Protein AF-A0A1C2AWU4-F1 (afdb_monomer_lite)

pLDDT: mean 92.75, std 7.16, range [51.66, 97.88]

Structure (mmCIF, N/CA/C/O backbone):
data_AF-A0A1C2AWU4-F1
#
_entry.id   AF-A0A1C2AWU4-F1
#
loop_
_atom_site.group_PDB
_atom_site.id
_atom_site.type_symbol
_atom_site.label_atom_id
_atom_site.label_alt_id
_atom_site.label_comp_id
_atom_site.label_asym_id
_atom_site.label_entity_id
_atom_site.label_seq_id
_atom_site.pdbx_PDB_ins_code
_atom_site.Cartn_x
_atom_site.Cartn_y
_atom_site.Cartn_z
_atom_site.occupancy
_atom_site.B_iso_or_equiv
_atom_site.auth_seq_id
_atom_site.auth_comp_id
_atom_site.auth_asym_id
_atom_site.auth_atom_id
_atom_site.pdbx_PDB_model_num
ATOM 1 N N . MET A 1 1 ? 20.005 11.637 -9.873 1.00 51.66 1 MET A N 1
ATOM 2 C CA . MET A 1 1 ? 19.551 10.257 -9.574 1.00 51.66 1 MET A CA 1
ATOM 3 C C . MET A 1 1 ? 18.906 9.674 -10.818 1.00 51.66 1 MET A C 1
ATOM 5 O O . MET A 1 1 ? 17.991 10.304 -11.342 1.00 51.66 1 MET A O 1
ATOM 9 N N . GLY A 1 2 ? 19.395 8.527 -11.301 1.00 73.88 2 GLY A N 1
ATOM 10 C CA . GLY A 1 2 ? 18.785 7.812 -12.430 1.00 73.88 2 GLY A CA 1
ATOM 11 C C . GLY A 1 2 ? 17.388 7.286 -12.083 1.00 73.88 2 GLY A C 1
ATOM 12 O O . GLY A 1 2 ? 17.037 7.195 -10.905 1.00 73.88 2 GLY A O 1
ATOM 13 N N . SER A 1 3 ? 16.585 6.953 -13.097 1.00 73.50 3 SER A N 1
ATOM 14 C CA . SER A 1 3 ? 15.232 6.387 -12.930 1.00 73.50 3 SER A CA 1
ATOM 15 C C . SER A 1 3 ? 15.231 5.141 -12.033 1.00 73.50 3 SER A C 1
ATOM 17 O O . SER A 1 3 ? 14.398 5.034 -11.137 1.00 73.50 3 SER A O 1
ATOM 19 N N . VAL A 1 4 ? 16.238 4.277 -12.189 1.00 77.69 4 VAL A N 1
ATOM 20 C CA . VAL A 1 4 ? 16.446 3.060 -11.386 1.00 77.69 4 VAL A CA 1
ATOM 21 C C . VAL A 1 4 ? 16.609 3.375 -9.894 1.00 77.69 4 VAL A C 1
ATOM 23 O O . VAL A 1 4 ? 15.953 2.774 -9.049 1.00 77.69 4 VAL A O 1
ATOM 26 N N . THR A 1 5 ? 17.420 4.379 -9.544 1.00 84.31 5 THR A N 1
ATOM 27 C CA . THR A 1 5 ? 17.647 4.762 -8.139 1.00 84.31 5 THR A CA 1
ATOM 28 C C . THR A 1 5 ? 16.379 5.309 -7.485 1.00 84.31 5 THR A C 1
ATOM 30 O O . THR A 1 5 ? 16.155 5.102 -6.294 1.00 84.31 5 THR A O 1
ATOM 33 N N . LYS A 1 6 ? 15.535 6.005 -8.258 1.00 85.38 6 LYS A N 1
ATOM 34 C CA . LYS A 1 6 ? 14.244 6.505 -7.772 1.00 85.38 6 LYS A CA 1
ATOM 35 C C . LYS A 1 6 ? 13.280 5.351 -7.507 1.00 85.38 6 LYS A C 1
ATOM 37 O O . LYS A 1 6 ? 12.720 5.302 -6.419 1.00 85.38 6 LYS A O 1
ATOM 42 N N . LYS A 1 7 ? 13.132 4.418 -8.457 1.00 87.50 7 LYS A N 1
ATOM 43 C CA . LYS A 1 7 ? 12.291 3.216 -8.313 1.00 87.50 7 LYS A CA 1
ATOM 44 C C . LYS A 1 7 ? 12.661 2.431 -7.053 1.00 87.50 7 LYS A C 1
ATOM 46 O O . LYS A 1 7 ? 11.800 2.178 -6.216 1.00 87.50 7 LYS A O 1
ATOM 51 N N . TRP A 1 8 ? 13.955 2.166 -6.867 1.00 91.56 8 TRP A N 1
ATOM 52 C CA . TRP A 1 8 ? 14.470 1.478 -5.684 1.00 91.56 8 TRP A CA 1
ATOM 53 C C . TRP A 1 8 ? 14.144 2.218 -4.378 1.00 91.56 8 TRP A C 1
ATOM 55 O O . TRP A 1 8 ? 13.689 1.609 -3.410 1.00 91.56 8 TRP A O 1
ATOM 65 N N . LEU A 1 9 ? 14.315 3.545 -4.347 1.00 92.81 9 LEU A N 1
ATOM 66 C CA . LEU A 1 9 ? 13.972 4.351 -3.173 1.00 92.81 9 LEU A CA 1
ATOM 67 C C . LEU A 1 9 ? 12.467 4.295 -2.867 1.0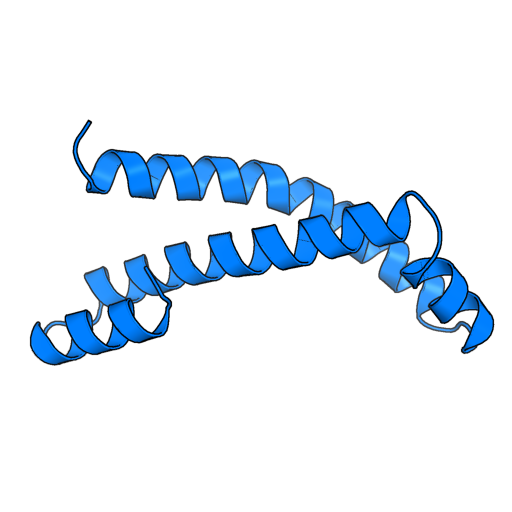0 92.81 9 LEU A C 1
ATOM 69 O O . LEU A 1 9 ? 12.093 4.087 -1.714 1.00 92.81 9 LEU A O 1
ATOM 73 N N . PHE A 1 10 ? 11.606 4.435 -3.881 1.00 92.31 10 PHE A N 1
ATOM 74 C CA . PHE A 1 10 ? 10.153 4.336 -3.715 1.00 92.31 10 PHE A CA 1
ATOM 75 C C . PHE A 1 10 ? 9.723 2.959 -3.208 1.00 92.31 10 PHE A C 1
ATOM 77 O O . PHE A 1 10 ? 8.861 2.883 -2.332 1.00 92.31 10 PHE A O 1
ATOM 84 N N . LEU A 1 11 ? 10.351 1.882 -3.686 1.00 93.44 11 LEU A N 1
ATOM 85 C CA . LEU A 1 11 ? 10.105 0.528 -3.195 1.00 93.44 11 LEU A CA 1
ATOM 86 C C . LEU A 1 11 ? 10.428 0.415 -1.697 1.00 93.44 11 LEU A C 1
ATOM 88 O O . LEU A 1 11 ? 9.610 -0.062 -0.912 1.00 93.44 11 LEU A O 1
ATOM 92 N N . LYS A 1 12 ? 11.594 0.914 -1.268 1.00 94.38 12 LYS A N 1
ATOM 93 C CA . LYS A 1 12 ? 11.990 0.873 0.149 1.00 94.38 12 LYS A CA 1
ATOM 94 C C . LYS A 1 12 ? 11.068 1.711 1.027 1.00 94.38 12 LYS A C 1
ATOM 96 O O . LYS A 1 12 ? 10.582 1.205 2.036 1.00 94.38 12 LYS A O 1
ATOM 101 N N . VAL A 1 13 ? 10.778 2.948 0.631 1.00 94.25 13 VAL A N 1
ATOM 102 C CA . VAL A 1 13 ? 9.903 3.846 1.399 1.00 94.25 13 VAL A CA 1
ATOM 103 C C . VAL A 1 13 ? 8.482 3.290 1.501 1.00 94.25 13 VAL A C 1
ATOM 105 O O . VAL A 1 13 ? 7.927 3.244 2.598 1.00 94.25 13 VAL A O 1
ATOM 108 N 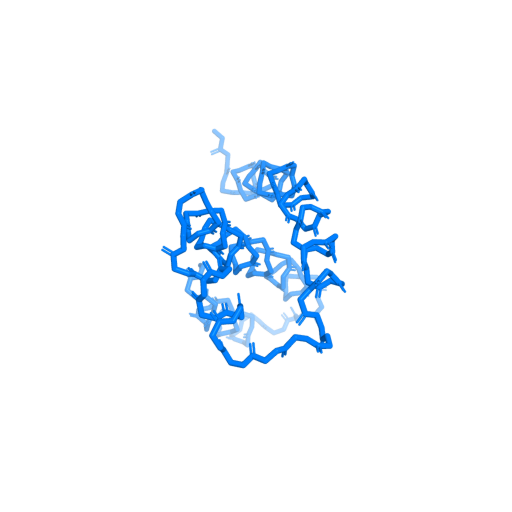N . SER A 1 14 ? 7.906 2.816 0.391 1.00 93.19 14 SER A N 1
ATOM 109 C CA . SER A 1 14 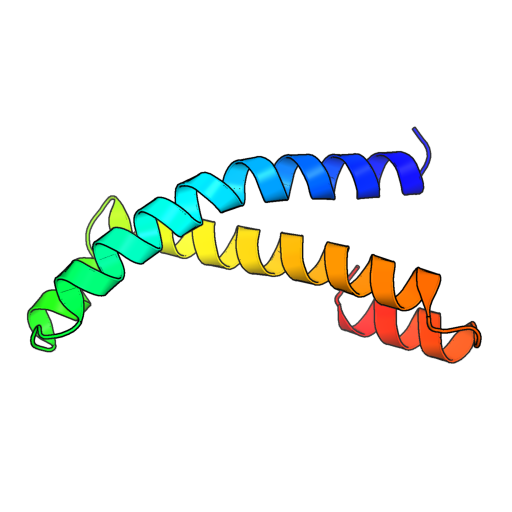? 6.565 2.218 0.401 1.00 93.19 14 SER A CA 1
ATOM 110 C C . SER A 1 14 ? 6.512 0.959 1.267 1.00 93.19 14 SER A C 1
ATOM 112 O O . SER A 1 14 ? 5.585 0.829 2.060 1.00 93.19 14 SER A O 1
ATOM 114 N N . SER A 1 15 ? 7.536 0.097 1.219 1.00 94.06 15 SER A N 1
ATOM 115 C CA . SER A 1 15 ? 7.626 -1.084 2.092 1.00 94.06 15 SER A CA 1
ATOM 116 C C . SER A 1 15 ? 7.682 -0.721 3.581 1.00 94.06 15 SER A C 1
ATOM 118 O O . SER A 1 15 ? 6.956 -1.302 4.386 1.00 94.06 15 SER A O 1
ATOM 120 N N . ALA A 1 16 ? 8.479 0.286 3.953 1.00 96.50 16 ALA A N 1
ATOM 121 C CA . ALA A 1 16 ? 8.648 0.709 5.342 1.00 96.50 16 ALA A CA 1
ATOM 122 C C . ALA A 1 16 ? 7.356 1.284 5.946 1.00 96.50 16 ALA A C 1
ATOM 124 O O . ALA A 1 16 ? 7.101 1.097 7.132 1.00 96.50 16 ALA A O 1
ATOM 125 N N . ILE A 1 17 ? 6.532 1.951 5.130 1.00 95.81 17 ILE A N 1
ATOM 126 C CA . ILE A 1 17 ? 5.210 2.458 5.526 1.00 95.81 17 ILE A CA 1
ATOM 127 C C . ILE A 1 17 ? 4.166 1.333 5.530 1.00 95.81 17 ILE A C 1
ATOM 129 O O . ILE A 1 17 ? 3.300 1.292 6.403 1.00 95.81 17 ILE A O 1
ATOM 133 N N . LEU A 1 18 ? 4.246 0.400 4.580 1.00 96.69 18 LEU A N 1
ATOM 134 C CA . LEU A 1 18 ? 3.264 -0.669 4.430 1.00 96.69 18 LEU A CA 1
ATOM 135 C C . LEU A 1 18 ? 3.317 -1.683 5.579 1.00 96.69 18 LEU A C 1
ATOM 137 O O . LEU A 1 18 ? 2.266 -2.101 6.051 1.00 96.69 18 LEU A O 1
ATOM 141 N N . VAL A 1 19 ? 4.505 -2.046 6.073 1.00 97.06 19 VAL A N 1
ATOM 142 C CA . VAL A 1 19 ? 4.670 -3.022 7.170 1.00 97.06 19 VAL A CA 1
ATOM 143 C C . VAL A 1 19 ? 3.870 -2.664 8.439 1.00 97.06 19 VAL A C 1
ATOM 145 O O . VAL A 1 19 ? 3.090 -3.505 8.894 1.00 97.06 19 VAL A O 1
ATOM 148 N N . PRO A 1 20 ? 3.983 -1.455 9.029 1.00 97.50 20 PRO A N 1
ATOM 149 C CA . PRO A 1 20 ? 3.184 -1.098 10.201 1.00 97.50 20 PRO A CA 1
ATOM 150 C C . PRO A 1 20 ? 1.683 -1.020 9.889 1.00 97.50 20 PRO A C 1
ATOM 152 O O . PRO A 1 20 ? 0.873 -1.413 10.728 1.00 97.50 20 PRO A O 1
ATOM 155 N N . LEU A 1 21 ? 1.299 -0.580 8.684 1.00 97.88 21 LEU A N 1
ATOM 156 C CA . LEU A 1 21 ? -0.104 -0.570 8.254 1.00 97.88 21 LEU A CA 1
ATOM 157 C C . LEU A 1 2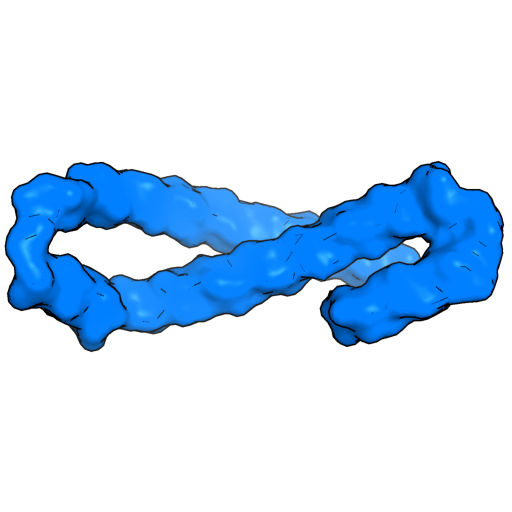1 ? -0.675 -1.989 8.126 1.00 97.88 21 LEU A C 1
ATOM 159 O O . LEU A 1 21 ? -1.804 -2.221 8.549 1.00 97.88 21 LEU A O 1
ATOM 163 N N . MET A 1 22 ? 0.105 -2.943 7.611 1.00 97.44 22 MET A N 1
ATOM 164 C CA . MET A 1 22 ? -0.266 -4.359 7.543 1.00 97.44 22 MET A CA 1
ATOM 165 C C . MET A 1 22 ? -0.464 -4.954 8.933 1.00 97.44 22 MET A C 1
ATOM 167 O O . MET A 1 22 ? -1.456 -5.641 9.161 1.00 97.44 22 MET A O 1
ATOM 171 N N . LEU A 1 23 ? 0.457 -4.686 9.864 1.00 97.75 23 LEU A N 1
ATOM 172 C CA . LEU A 1 23 ? 0.352 -5.191 11.232 1.00 97.75 23 LEU A CA 1
ATOM 173 C C . LEU A 1 23 ? -0.889 -4.628 11.933 1.00 97.75 23 LEU A C 1
ATOM 175 O O . LEU A 1 23 ? -1.662 -5.381 12.527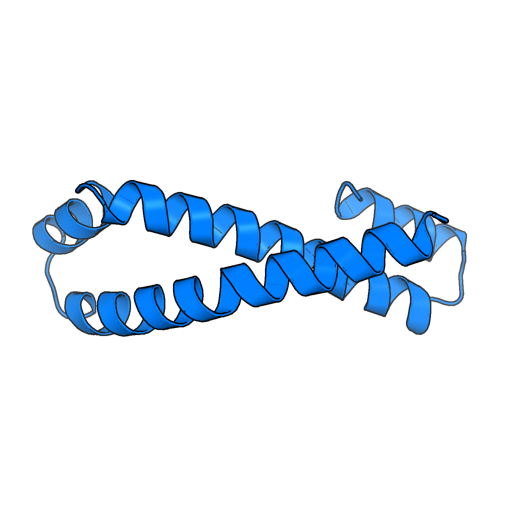 1.00 97.75 23 LEU A O 1
ATOM 179 N N . TRP A 1 24 ? -1.110 -3.316 11.813 1.00 97.69 24 TRP A N 1
ATOM 180 C CA . TRP A 1 24 ? -2.319 -2.667 12.309 1.00 97.69 24 TRP A CA 1
ATOM 181 C C . TRP A 1 24 ? -3.574 -3.296 11.693 1.00 97.69 24 TRP A C 1
ATOM 183 O O . TRP A 1 24 ? -4.483 -3.685 12.426 1.00 97.69 24 TRP A O 1
ATOM 193 N N . PHE A 1 25 ? -3.618 -3.460 10.369 1.00 97.00 25 PHE A N 1
ATOM 194 C CA . PHE A 1 25 ? -4.771 -4.033 9.681 1.00 97.00 25 PHE A CA 1
ATOM 195 C C . PHE A 1 25 ? -5.035 -5.480 10.111 1.00 97.00 25 PHE A C 1
ATOM 197 O O . PHE A 1 25 ? -6.179 -5.812 10.395 1.00 97.00 25 PHE A O 1
ATOM 204 N N . ALA A 1 26 ? -4.006 -6.321 10.243 1.00 97.19 26 ALA A N 1
ATOM 205 C CA . ALA A 1 26 ? -4.153 -7.721 10.645 1.00 97.19 26 ALA A CA 1
ATOM 206 C C . ALA A 1 26 ? -4.776 -7.875 12.044 1.00 97.19 26 ALA A C 1
ATOM 208 O O . ALA A 1 26 ? -5.702 -8.666 12.223 1.00 97.19 26 ALA A O 1
ATOM 209 N N . ILE A 1 27 ? -4.317 -7.085 13.022 1.00 96.69 27 ILE A N 1
ATOM 210 C CA . ILE A 1 27 ? -4.862 -7.099 14.391 1.00 96.69 27 ILE A CA 1
ATOM 211 C C . ILE A 1 27 ? -6.327 -6.640 14.394 1.00 96.69 27 ILE A C 1
ATOM 213 O O . ILE A 1 27 ? -7.184 -7.260 15.030 1.00 96.69 27 ILE A O 1
ATOM 217 N N . ASN A 1 28 ? -6.633 -5.563 13.667 1.00 95.50 28 ASN A N 1
ATOM 218 C CA . ASN A 1 28 ? -7.992 -5.032 13.606 1.00 95.50 28 ASN A CA 1
ATOM 219 C C . ASN A 1 28 ? -8.943 -5.964 12.849 1.00 95.50 28 ASN A C 1
ATOM 221 O O . ASN A 1 28 ? -10.071 -6.167 13.289 1.00 95.50 28 ASN A O 1
ATOM 225 N N . LEU A 1 29 ? -8.478 -6.578 11.760 1.00 95.06 29 LEU A N 1
ATOM 226 C CA . LEU A 1 29 ? -9.246 -7.545 10.986 1.00 95.06 29 LEU A CA 1
ATOM 227 C C . LEU A 1 29 ? -9.625 -8.757 11.845 1.00 95.06 29 LEU A C 1
ATOM 229 O O . LEU A 1 29 ? -10.787 -9.152 11.858 1.00 95.06 29 LEU A O 1
ATOM 233 N N . ALA A 1 30 ? -8.676 -9.297 12.617 1.00 96.19 30 ALA A N 1
ATOM 234 C CA . ALA A 1 30 ? -8.950 -10.382 13.559 1.00 96.19 30 ALA A CA 1
ATOM 235 C C . ALA A 1 30 ? -9.990 -9.985 14.624 1.00 96.19 30 ALA A C 1
ATOM 237 O O . ALA A 1 30 ? -10.805 -10.809 15.026 1.00 96.19 30 ALA A O 1
ATOM 238 N N . SER A 1 31 ? -10.002 -8.715 15.043 1.00 93.19 31 SER A N 1
ATOM 239 C CA . SER A 1 31 ? -10.929 -8.198 16.062 1.00 93.19 31 SER A CA 1
ATOM 240 C C . SER A 1 31 ? -12.374 -8.039 15.566 1.00 93.19 31 SER A C 1
ATOM 242 O O . SER A 1 31 ? -13.302 -8.038 16.378 1.00 93.19 31 SER A O 1
ATOM 244 N N . ILE A 1 32 ? -12.574 -7.889 14.251 1.00 95.25 32 ILE A N 1
ATOM 245 C CA . ILE A 1 32 ? -13.897 -7.692 13.630 1.00 95.25 32 ILE A CA 1
ATOM 246 C C . ILE A 1 32 ? -14.415 -8.922 12.875 1.00 95.25 32 ILE A C 1
ATOM 248 O O . ILE A 1 32 ? -15.533 -8.886 12.369 1.00 95.25 32 ILE A O 1
ATOM 252 N N . TYR A 1 33 ? -13.617 -9.991 12.782 1.00 93.94 33 TYR A N 1
ATOM 253 C CA . TYR A 1 33 ? -13.881 -11.151 11.923 1.00 93.94 33 TYR A CA 1
ATOM 254 C C . TYR A 1 33 ? -15.221 -11.845 12.209 1.00 93.94 33 TYR A C 1
ATOM 256 O O . TYR A 1 33 ? -15.902 -12.288 11.290 1.00 93.94 33 TYR A O 1
ATOM 264 N N . ASP A 1 34 ? -15.607 -11.923 13.481 1.00 95.44 34 ASP A N 1
ATOM 265 C CA . ASP A 1 34 ? -16.826 -12.575 13.968 1.00 95.44 34 ASP A CA 1
ATOM 266 C C . ASP A 1 34 ? -17.946 -11.575 14.313 1.00 95.44 34 ASP A C 1
ATOM 268 O O . ASP A 1 34 ? -18.942 -11.940 14.942 1.00 95.44 34 ASP A O 1
ATOM 272 N N . LYS A 1 35 ? -17.780 -10.295 13.960 1.00 96.50 35 LYS A N 1
ATOM 273 C CA . LYS A 1 35 ? -18.722 -9.232 14.318 1.00 96.50 35 LYS A CA 1
ATOM 274 C C . LYS A 1 35 ? -19.801 -9.047 13.249 1.00 96.50 35 LYS A C 1
ATOM 276 O O . LYS A 1 35 ? -19.643 -9.415 12.089 1.00 96.50 35 LYS A O 1
ATOM 281 N N . GLY A 1 36 ? -20.923 -8.459 13.654 1.00 97.62 36 GLY A N 1
ATOM 282 C CA . GLY A 1 36 ? -22.027 -8.120 12.763 1.00 97.62 36 GLY A CA 1
ATOM 283 C C . GLY A 1 36 ? -21.738 -6.894 11.893 1.00 97.62 36 GLY A C 1
ATOM 284 O O . GLY A 1 36 ? -20.778 -6.149 12.105 1.00 97.62 36 GLY A O 1
ATOM 285 N N . PHE A 1 37 ? -22.626 -6.666 10.922 1.00 96.56 37 PHE A N 1
ATOM 286 C CA . PHE A 1 37 ? -22.508 -5.594 9.928 1.00 96.56 37 PHE A CA 1
ATOM 287 C C . PHE A 1 37 ? -22.234 -4.218 10.548 1.00 96.56 37 PHE A C 1
ATOM 289 O O . PHE A 1 37 ? -21.297 -3.545 10.133 1.00 96.56 37 PHE A O 1
ATOM 296 N N . GLU A 1 38 ? -22.989 -3.828 11.578 1.00 97.31 38 GLU A N 1
ATOM 297 C CA . GLU A 1 38 ? -22.842 -2.519 12.230 1.00 97.31 38 GLU A CA 1
ATOM 298 C C . GLU A 1 38 ? -21.439 -2.303 12.815 1.00 97.31 38 GLU A C 1
ATOM 300 O O . GLU A 1 38 ? -20.868 -1.222 12.691 1.00 97.31 38 GLU A O 1
ATOM 305 N N . GLN A 1 39 ? -20.831 -3.335 13.410 1.00 96.50 39 GLN A N 1
ATOM 306 C CA . GLN A 1 39 ? -19.481 -3.212 13.964 1.00 96.50 39 GLN A CA 1
ATOM 307 C C . GLN A 1 39 ? -18.420 -3.117 12.863 1.00 96.50 39 GLN A C 1
ATOM 309 O O . GLN A 1 39 ? -17.470 -2.344 12.991 1.00 96.50 39 GLN A O 1
ATOM 314 N N . VAL A 1 40 ? -18.591 -3.860 11.766 1.00 96.81 40 VAL A N 1
ATOM 315 C CA . VAL A 1 40 ? -17.705 -3.760 10.597 1.00 96.81 40 VAL A CA 1
ATOM 316 C C . VAL A 1 40 ? -17.841 -2.384 9.942 1.00 96.81 40 VAL A C 1
ATOM 318 O O . VAL A 1 40 ? -16.836 -1.752 9.620 1.00 96.81 40 VAL A O 1
ATOM 321 N N . LEU A 1 41 ? -19.066 -1.871 9.804 1.00 97.00 41 LEU A N 1
ATOM 322 C CA . LEU A 1 41 ? -19.332 -0.540 9.265 1.00 97.00 41 LEU A CA 1
ATOM 323 C C . LEU A 1 41 ? -18.680 0.549 10.124 1.00 97.00 41 LEU A C 1
ATOM 325 O O . LEU A 1 41 ? -18.043 1.457 9.581 1.00 97.00 41 LEU A O 1
ATOM 329 N N . LEU A 1 42 ? -18.785 0.431 11.452 1.00 96.25 42 LEU A N 1
ATOM 330 C CA . LEU A 1 42 ? -18.102 1.311 12.398 1.00 96.25 42 LEU A CA 1
ATOM 331 C C . LEU A 1 42 ? -16.580 1.227 12.244 1.00 96.25 42 LEU A C 1
ATOM 333 O O . LEU A 1 42 ? -15.926 2.267 12.199 1.00 96.25 42 LEU A O 1
ATOM 337 N N . PHE A 1 43 ? -16.003 0.032 12.097 1.00 95.94 43 PHE A N 1
ATOM 338 C CA . PHE A 1 43 ? -14.570 -0.119 11.834 1.00 95.94 43 PHE A CA 1
ATOM 339 C C . PHE A 1 43 ? -14.147 0.582 10.539 1.00 95.94 43 PHE A C 1
ATOM 341 O O . PHE A 1 43 ? -13.180 1.333 10.550 1.00 95.94 43 PHE A O 1
ATOM 348 N N . VAL A 1 44 ? -14.865 0.391 9.432 1.00 95.44 44 VAL A N 1
ATOM 349 C CA . VAL A 1 44 ? -14.486 0.975 8.133 1.00 95.44 44 VAL A CA 1
ATOM 350 C C . VAL A 1 44 ? -14.705 2.495 8.095 1.00 95.44 44 VAL A C 1
ATOM 352 O O . VAL A 1 44 ? -13.959 3.207 7.422 1.00 95.44 44 VAL A O 1
ATOM 355 N N . SER A 1 45 ? -15.710 3.010 8.809 1.00 96.19 45 SER A N 1
ATOM 356 C CA . SER A 1 45 ? -16.141 4.414 8.700 1.00 96.19 45 SER A CA 1
ATOM 357 C C . SER A 1 45 ? -15.590 5.334 9.790 1.00 96.19 45 SER A C 1
ATOM 359 O O . SER A 1 45 ? -15.558 6.550 9.593 1.00 96.19 45 SER A O 1
ATOM 361 N N . SER A 1 46 ? -15.168 4.787 10.931 1.00 95.94 46 SER A N 1
ATOM 362 C CA . SER A 1 46 ? -14.674 5.578 12.063 1.00 95.94 46 SER A CA 1
ATOM 363 C C . SER A 1 46 ? -13.289 6.172 11.808 1.00 95.94 46 SER A C 1
ATOM 365 O O . SER A 1 46 ? -12.455 5.607 11.100 1.00 95.94 46 SER A O 1
ATOM 367 N N . GLN A 1 47 ? -13.016 7.319 12.429 1.00 93.56 47 GLN A N 1
ATOM 368 C CA . GLN A 1 47 ? -11.673 7.892 12.494 1.00 93.56 47 GLN A CA 1
ATOM 369 C C . GLN A 1 47 ? -10.954 7.316 13.729 1.00 93.56 47 GLN A C 1
ATOM 371 O O . GLN A 1 47 ? -11.559 7.300 14.801 1.00 93.56 47 GLN A O 1
ATOM 376 N N . PRO A 1 48 ? -9.694 6.844 13.632 1.00 95.00 48 PRO A N 1
ATOM 377 C CA . PRO A 1 48 ? -8.756 6.981 12.509 1.00 95.00 48 PRO A CA 1
ATOM 378 C C . PRO A 1 48 ? -8.789 5.845 11.473 1.00 95.00 48 PRO A C 1
ATOM 380 O O . PRO A 1 48 ? -8.049 5.902 10.491 1.00 95.00 48 PRO A O 1
ATOM 383 N N . SER A 1 49 ? -9.615 4.818 11.673 1.00 96.50 49 SER A N 1
ATOM 384 C CA . SER A 1 49 ? -9.588 3.588 10.874 1.00 96.50 49 SER A CA 1
ATOM 385 C C . SER A 1 49 ? -9.826 3.819 9.378 1.00 96.50 49 SER A C 1
ATOM 387 O O . SER A 1 49 ? -9.042 3.346 8.559 1.00 96.50 49 SER A O 1
ATOM 389 N N . LYS A 1 50 ? -10.818 4.636 9.004 1.00 96.19 50 LYS A N 1
ATOM 390 C CA . LYS A 1 50 ? -11.101 5.000 7.606 1.00 96.19 50 LYS A CA 1
ATOM 391 C C . LYS A 1 50 ? -9.870 5.558 6.892 1.00 96.19 50 LYS A C 1
ATOM 393 O O . LYS A 1 50 ? -9.586 5.202 5.746 1.00 96.19 50 LYS A O 1
ATOM 398 N N . PHE A 1 51 ? -9.137 6.440 7.569 1.00 97.38 51 PHE A N 1
ATOM 399 C CA . PHE A 1 51 ? -7.923 7.043 7.034 1.00 97.38 51 PHE A CA 1
ATOM 400 C C . PHE A 1 51 ? -6.799 6.012 6.895 1.00 97.38 51 PHE A C 1
ATOM 402 O O . PHE A 1 51 ? -6.210 5.899 5.823 1.00 97.38 51 PHE A O 1
ATOM 409 N N . LEU A 1 52 ? -6.540 5.224 7.943 1.00 97.50 52 LEU A N 1
ATOM 410 C CA . LEU A 1 52 ? -5.490 4.201 7.943 1.00 97.50 52 LEU A CA 1
ATOM 411 C C . LEU A 1 52 ? -5.750 3.096 6.915 1.00 97.50 52 LEU A C 1
ATOM 413 O O . LEU A 1 52 ? -4.824 2.691 6.218 1.00 97.50 52 LEU A O 1
ATOM 417 N N . LEU A 1 53 ? -7.001 2.657 6.765 1.00 97.06 53 LEU A N 1
ATOM 418 C CA . LEU A 1 53 ? -7.405 1.678 5.759 1.00 97.06 53 LEU A CA 1
ATOM 419 C C . LEU A 1 53 ? -7.217 2.226 4.339 1.00 97.06 53 LEU A C 1
ATOM 421 O O . LEU A 1 53 ? -6.674 1.536 3.480 1.00 97.06 53 LEU A O 1
ATOM 425 N N . SER A 1 54 ? -7.605 3.481 4.096 1.00 96.62 54 SER A N 1
ATOM 426 C CA . SER A 1 54 ? -7.386 4.132 2.797 1.00 96.62 54 SER A CA 1
ATOM 427 C C . SER A 1 54 ? -5.892 4.238 2.477 1.00 96.62 54 SER A C 1
ATOM 429 O O . SER A 1 54 ? -5.465 3.915 1.370 1.00 96.62 54 SER A O 1
ATOM 431 N N . LEU A 1 55 ? -5.085 4.640 3.463 1.00 97.12 55 LEU A N 1
ATOM 432 C CA . LEU A 1 55 ? -3.633 4.730 3.337 1.00 97.12 55 LEU A CA 1
ATOM 433 C C . LEU A 1 55 ? -3.015 3.356 3.051 1.00 97.12 55 LEU A C 1
ATOM 435 O O . LEU A 1 55 ? -2.190 3.229 2.149 1.00 97.12 55 LEU A O 1
ATOM 439 N N . PHE A 1 56 ? -3.459 2.326 3.772 1.00 97.69 56 PHE A N 1
ATOM 440 C CA . PHE A 1 56 ? -3.043 0.943 3.571 1.00 97.69 56 PHE A CA 1
ATOM 441 C C . PHE A 1 56 ? -3.291 0.483 2.134 1.00 97.69 56 PHE A C 1
ATOM 443 O O . PHE A 1 56 ? -2.357 0.013 1.494 1.00 97.69 56 PHE A O 1
ATOM 450 N N . LEU A 1 57 ? -4.500 0.678 1.596 1.00 96.75 57 LEU A N 1
ATOM 451 C CA . LEU A 1 57 ? -4.831 0.267 0.226 1.00 96.75 57 LEU A CA 1
ATOM 452 C C . LEU A 1 57 ? -3.975 0.988 -0.825 1.00 96.75 57 LEU A C 1
ATOM 454 O O . LEU A 1 57 ? -3.493 0.357 -1.765 1.00 96.75 57 LEU A O 1
ATOM 458 N N . ILE A 1 58 ? -3.738 2.290 -0.645 1.00 95.62 58 ILE A N 1
ATOM 459 C CA . ILE A 1 58 ? -2.896 3.084 -1.547 1.00 95.62 58 ILE A CA 1
ATOM 460 C C . ILE A 1 58 ? -1.455 2.557 -1.538 1.00 95.62 58 ILE A C 1
ATOM 462 O O . ILE A 1 58 ? -0.901 2.250 -2.593 1.00 95.62 58 ILE A O 1
ATOM 466 N N . PHE A 1 59 ? -0.845 2.412 -0.358 1.00 96.06 59 PHE A N 1
ATOM 467 C CA . PHE A 1 59 ? 0.531 1.922 -0.248 1.00 96.06 59 PHE A CA 1
ATOM 468 C C . PHE A 1 59 ? 0.673 0.459 -0.678 1.00 96.06 59 PHE A C 1
ATOM 470 O O . PHE A 1 59 ? 1.678 0.116 -1.297 1.00 96.06 59 PHE A O 1
ATOM 477 N N . ALA A 1 60 ? -0.330 -0.383 -0.414 1.00 96.38 60 ALA A N 1
ATOM 478 C CA . ALA A 1 60 ? -0.362 -1.767 -0.872 1.00 96.38 60 ALA A CA 1
ATOM 479 C C . ALA A 1 60 ? -0.359 -1.843 -2.403 1.00 96.38 60 ALA A C 1
ATOM 481 O O . ALA A 1 60 ? 0.429 -2.602 -2.970 1.00 96.38 60 ALA A O 1
ATOM 482 N N . TYR A 1 61 ? -1.178 -1.022 -3.073 1.00 94.31 61 TYR A N 1
ATOM 483 C CA . TYR A 1 61 ? -1.176 -0.927 -4.532 1.00 94.31 61 TYR A CA 1
ATOM 484 C C . TYR A 1 61 ? 0.185 -0.460 -5.061 1.00 94.31 61 TYR A C 1
ATOM 486 O O . TYR A 1 61 ? 0.784 -1.153 -5.880 1.00 94.31 61 TYR A O 1
ATOM 494 N N . PHE A 1 62 ? 0.712 0.665 -4.561 1.00 93.06 62 PHE A N 1
ATOM 495 C CA . PHE A 1 62 ? 1.990 1.213 -5.031 1.00 93.06 62 PHE A CA 1
ATOM 496 C C . PHE A 1 62 ? 3.159 0.240 -4.845 1.00 93.06 62 PHE A C 1
ATOM 498 O O . PHE A 1 62 ? 3.939 0.034 -5.774 1.00 93.06 62 PHE A O 1
ATOM 505 N N . PHE A 1 63 ? 3.276 -0.378 -3.668 1.00 95.19 63 PHE A N 1
ATOM 506 C CA . PHE A 1 63 ? 4.330 -1.353 -3.396 1.00 95.19 63 PHE A CA 1
ATOM 507 C C . PHE A 1 63 ? 4.211 -2.585 -4.303 1.00 95.19 63 PHE A C 1
ATOM 509 O O . PHE A 1 63 ? 5.213 -3.036 -4.862 1.00 95.19 63 PHE A O 1
ATOM 516 N N . SER A 1 64 ? 2.991 -3.102 -4.493 1.00 94.56 64 SER A N 1
ATOM 517 C CA . SER A 1 64 ? 2.744 -4.265 -5.355 1.00 94.56 64 SER A CA 1
ATOM 518 C C . SER A 1 64 ? 3.083 -3.960 -6.809 1.00 94.56 64 SER A C 1
ATOM 520 O O . SER A 1 64 ? 3.794 -4.731 -7.442 1.00 94.56 64 SER A O 1
ATOM 522 N N . ALA A 1 65 ? 2.637 -2.812 -7.321 1.00 94.12 65 ALA A N 1
ATOM 523 C CA . ALA A 1 65 ? 2.904 -2.385 -8.686 1.00 94.12 65 ALA A CA 1
ATOM 524 C C . ALA A 1 65 ? 4.425 -2.294 -8.937 1.00 94.12 65 ALA A C 1
ATOM 526 O O . ALA A 1 65 ? 4.941 -2.905 -9.874 1.00 94.12 65 ALA A O 1
ATOM 527 N N . LEU A 1 66 ? 5.170 -1.618 -8.052 1.00 93.69 66 LEU A N 1
ATOM 528 C CA . LEU A 1 66 ? 6.629 -1.511 -8.162 1.00 93.69 66 LEU A CA 1
ATOM 529 C C . LEU A 1 66 ? 7.317 -2.882 -8.103 1.00 93.69 66 LEU A C 1
ATOM 531 O O . LEU A 1 66 ? 8.159 -3.165 -8.951 1.00 93.69 66 LEU A O 1
ATOM 535 N N . SER A 1 67 ? 6.922 -3.747 -7.169 1.00 94.00 67 SER A N 1
ATOM 536 C CA . SER A 1 67 ? 7.509 -5.086 -7.019 1.00 94.00 67 SER A CA 1
ATOM 537 C C . SER A 1 67 ? 7.249 -5.967 -8.247 1.00 94.00 67 SER A C 1
ATOM 539 O O . SER A 1 67 ? 8.155 -6.625 -8.747 1.00 94.00 67 SER A O 1
ATOM 541 N N . ILE A 1 68 ? 6.027 -5.948 -8.789 1.00 94.75 68 ILE A N 1
ATOM 542 C CA . ILE A 1 68 ? 5.678 -6.705 -10.000 1.00 94.75 68 ILE A CA 1
ATOM 543 C C . ILE A 1 68 ? 6.471 -6.184 -11.205 1.00 94.75 68 ILE A C 1
ATOM 545 O O . ILE A 1 68 ? 6.931 -6.978 -12.020 1.00 94.75 68 ILE A O 1
ATOM 549 N N . SER A 1 69 ? 6.695 -4.872 -11.311 1.00 93.69 69 SER A N 1
ATOM 550 C CA . SER A 1 69 ? 7.517 -4.329 -12.398 1.00 93.69 69 SER A CA 1
ATOM 551 C C . SER A 1 69 ? 8.982 -4.777 -12.335 1.00 93.69 69 SER A C 1
ATOM 553 O O . SER A 1 69 ? 9.615 -4.898 -13.376 1.00 93.69 69 SER A O 1
ATOM 555 N N . GLU A 1 70 ? 9.538 -5.041 -11.144 1.00 92.62 70 GLU A N 1
ATOM 556 C CA . GLU A 1 70 ? 10.866 -5.669 -11.016 1.00 92.62 70 GLU A CA 1
ATOM 557 C C . GLU A 1 70 ? 10.835 -7.111 -11.538 1.00 92.62 70 GLU A C 1
ATOM 559 O O . GLU A 1 70 ? 11.680 -7.492 -12.340 1.00 92.62 70 GLU A O 1
ATOM 564 N N . VAL A 1 71 ? 9.787 -7.877 -11.213 1.00 94.19 71 VAL A N 1
ATOM 565 C CA . VAL A 1 71 ? 9.587 -9.226 -11.775 1.00 94.19 71 VAL A CA 1
ATOM 566 C C . VAL A 1 71 ? 9.481 -9.177 -13.307 1.00 94.19 71 VAL A C 1
ATOM 568 O O . VAL A 1 71 ? 10.061 -10.007 -14.003 1.00 94.19 71 VAL A O 1
ATOM 571 N N . PHE A 1 72 ? 8.782 -8.195 -13.876 1.00 93.81 72 PHE A N 1
ATOM 572 C CA . PHE A 1 72 ? 8.728 -8.031 -15.332 1.00 93.81 72 PHE A CA 1
ATOM 573 C C . PHE A 1 72 ? 10.097 -7.704 -15.934 1.00 93.81 72 PHE A C 1
ATOM 575 O O . PHE A 1 72 ? 10.434 -8.200 -17.010 1.00 93.81 72 PHE A O 1
ATOM 582 N N . GLU A 1 73 ? 10.890 -6.878 -15.256 1.00 90.88 73 GLU A N 1
ATOM 583 C CA . GLU A 1 73 ? 12.240 -6.524 -15.689 1.00 90.88 73 GLU A CA 1
ATOM 584 C C . GLU A 1 73 ? 13.188 -7.727 -15.675 1.00 90.88 73 GLU A C 1
ATOM 586 O O . GLU A 1 73 ? 13.939 -7.877 -16.645 1.00 90.88 73 GLU A O 1
ATOM 591 N N . ASP A 1 74 ? 13.085 -8.589 -14.662 1.00 92.38 74 ASP A N 1
ATOM 592 C CA . ASP A 1 74 ? 13.960 -9.746 -14.457 1.00 92.38 74 ASP A CA 1
ATOM 593 C C . ASP A 1 74 ? 13.581 -10.961 -15.320 1.00 92.38 74 ASP A C 1
ATOM 595 O O . ASP A 1 74 ? 14.466 -11.657 -15.815 1.00 92.38 74 ASP A O 1
ATOM 599 N N . TYR A 1 75 ? 12.283 -11.222 -15.524 1.00 94.88 75 TYR A N 1
ATOM 600 C CA . TYR A 1 75 ? 11.813 -12.487 -16.114 1.00 94.88 75 TYR A CA 1
ATOM 601 C C . TYR A 1 75 ? 11.223 -12.375 -17.525 1.00 94.88 75 TYR A C 1
ATOM 603 O O . TYR A 1 75 ? 11.093 -13.390 -18.208 1.00 94.88 75 TYR A O 1
ATOM 611 N N . ILE A 1 76 ? 10.847 -11.180 -17.994 1.00 94.31 76 ILE A N 1
ATOM 612 C CA . ILE A 1 76 ? 10.356 -11.005 -19.369 1.00 94.31 76 ILE A CA 1
ATOM 613 C C . ILE A 1 76 ? 11.533 -10.603 -20.258 1.00 94.31 76 ILE A C 1
ATOM 615 O O . ILE A 1 76 ? 12.076 -9.511 -20.128 1.00 94.31 76 ILE A O 1
ATOM 619 N N . GLU A 1 77 ? 11.934 -11.455 -21.196 1.00 93.69 77 GLU A N 1
ATOM 620 C CA . GLU A 1 77 ? 13.032 -11.126 -22.119 1.00 93.69 77 GLU A CA 1
ATOM 621 C C . GLU A 1 77 ? 12.564 -10.241 -23.284 1.00 93.69 77 GLU A C 1
ATOM 623 O O . GLU A 1 77 ? 13.253 -9.293 -23.676 1.00 93.69 77 GLU A O 1
ATOM 628 N N . ASP A 1 78 ? 11.360 -10.504 -23.809 1.00 95.88 78 ASP A N 1
ATOM 629 C CA . ASP A 1 78 ? 10.790 -9.745 -24.922 1.00 95.88 78 ASP A CA 1
ATOM 630 C C . ASP A 1 78 ? 10.453 -8.305 -24.498 1.00 95.88 78 ASP A C 1
ATOM 632 O O . ASP A 1 78 ? 9.586 -8.047 -23.659 1.00 95.88 78 ASP A O 1
ATOM 636 N N . GLN A 1 79 ? 11.125 -7.342 -25.129 1.00 91.06 79 GLN A N 1
ATOM 637 C CA . GLN A 1 79 ? 10.996 -5.918 -24.816 1.00 91.06 79 GLN A CA 1
ATOM 638 C C . GLN A 1 79 ? 9.599 -5.351 -25.104 1.00 91.06 79 GLN A C 1
ATOM 640 O O . GLN A 1 79 ? 9.145 -4.446 -24.404 1.00 91.06 79 GLN A O 1
ATOM 645 N N . LYS A 1 80 ? 8.885 -5.861 -26.115 1.00 93.38 80 LYS A N 1
ATOM 646 C CA . LYS A 1 80 ? 7.523 -5.403 -26.428 1.00 93.38 80 LYS A CA 1
ATOM 647 C C . LYS A 1 80 ? 6.553 -5.871 -25.353 1.00 93.38 80 LYS A C 1
ATOM 649 O O . LYS A 1 80 ? 5.735 -5.075 -24.893 1.00 93.38 80 LYS A O 1
ATOM 654 N N . ILE A 1 81 ? 6.679 -7.129 -24.929 1.00 92.19 81 ILE A N 1
ATOM 655 C CA . ILE A 1 81 ? 5.857 -7.700 -23.857 1.00 92.19 81 ILE A CA 1
ATOM 656 C C . ILE A 1 81 ? 6.167 -7.002 -22.530 1.00 92.19 81 ILE A C 1
ATOM 658 O O . ILE A 1 81 ? 5.239 -6.585 -21.841 1.00 92.19 81 ILE A O 1
ATOM 662 N N . LYS A 1 82 ? 7.448 -6.769 -22.211 1.00 92.75 82 LYS A N 1
ATOM 663 C CA . LYS A 1 82 ? 7.874 -6.038 -21.005 1.00 92.75 82 LYS A CA 1
ATOM 664 C C . LYS A 1 82 ? 7.278 -4.633 -20.945 1.00 92.75 82 LYS A C 1
ATOM 666 O O . LYS A 1 82 ? 6.712 -4.242 -19.927 1.00 92.75 82 LYS A O 1
ATOM 671 N N . ASN A 1 83 ? 7.339 -3.890 -22.050 1.00 88.56 83 ASN A N 1
ATOM 672 C CA . ASN A 1 83 ? 6.784 -2.538 -22.121 1.00 88.56 83 ASN A CA 1
ATOM 673 C C . ASN A 1 83 ? 5.254 -2.526 -21.999 1.00 88.56 83 ASN A C 1
ATOM 675 O O . ASN A 1 83 ? 4.700 -1.653 -21.333 1.00 88.56 83 ASN A O 1
ATOM 679 N N . ALA A 1 84 ? 4.564 -3.494 -22.610 1.00 91.56 84 ALA A N 1
ATOM 680 C CA . ALA A 1 84 ? 3.117 -3.637 -22.462 1.00 91.56 84 ALA A CA 1
ATOM 681 C C . ALA A 1 84 ? 2.723 -3.983 -21.015 1.00 91.56 84 ALA A C 1
ATOM 683 O O . ALA A 1 84 ? 1.782 -3.397 -20.478 1.00 91.56 84 ALA A O 1
ATOM 684 N N . ALA A 1 85 ? 3.473 -4.881 -20.374 1.00 90.50 85 ALA A N 1
ATOM 685 C CA . ALA A 1 85 ? 3.254 -5.299 -18.996 1.00 90.50 85 ALA A CA 1
ATOM 686 C C . ALA A 1 85 ? 3.480 -4.140 -18.010 1.00 90.50 85 ALA A C 1
ATOM 688 O O . ALA A 1 85 ? 2.594 -3.848 -17.209 1.00 90.50 85 ALA A O 1
ATOM 689 N N . ASN A 1 86 ? 4.587 -3.400 -18.125 1.00 88.94 86 ASN A N 1
ATOM 690 C CA . ASN A 1 86 ? 4.838 -2.218 -17.289 1.00 88.94 86 ASN A CA 1
ATOM 691 C C . ASN A 1 86 ? 3.750 -1.146 -17.461 1.00 88.94 86 ASN A C 1
ATOM 693 O O . ASN A 1 86 ? 3.230 -0.627 -16.475 1.00 88.94 86 ASN A O 1
ATOM 697 N N . LYS A 1 87 ? 3.302 -0.904 -18.701 1.00 89.88 87 LYS A N 1
ATOM 698 C CA . LYS A 1 87 ? 2.219 0.048 -18.982 1.00 89.88 87 LYS A CA 1
ATOM 699 C C . LYS A 1 87 ? 0.891 -0.349 -18.329 1.00 89.88 87 LYS A C 1
ATOM 701 O O . LYS A 1 87 ? 0.124 0.528 -17.946 1.00 89.88 87 LYS A O 1
ATOM 706 N N . SER A 1 88 ? 0.618 -1.648 -18.176 1.00 88.31 88 SER A N 1
ATOM 707 C CA . SER A 1 88 ? -0.596 -2.129 -17.498 1.00 88.31 88 SER A CA 1
ATOM 708 C C . SER A 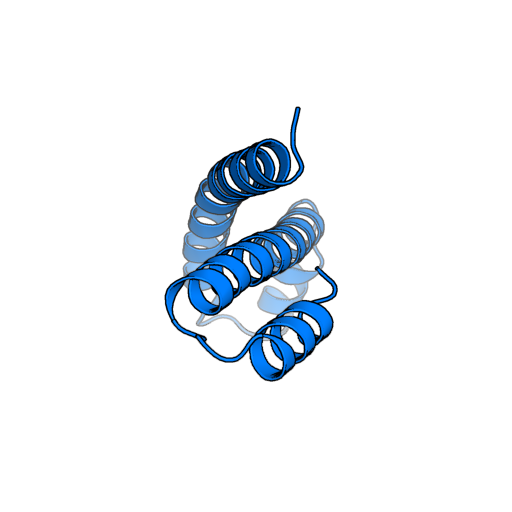1 88 ? -0.636 -1.790 -16.004 1.00 88.31 88 SER A C 1
ATOM 710 O O . SER A 1 88 ? -1.717 -1.663 -15.436 1.00 88.31 88 SER A O 1
ATOM 712 N N . LEU A 1 89 ? 0.528 -1.583 -15.382 1.00 84.81 89 LEU A N 1
ATOM 713 C CA . LEU A 1 89 ? 0.646 -1.213 -13.973 1.00 84.81 89 LEU A CA 1
ATOM 714 C C . LEU A 1 89 ? 0.560 0.309 -13.743 1.00 84.81 89 LEU A C 1
ATOM 716 O O . LEU A 1 89 ? 0.617 0.750 -12.594 1.00 84.81 89 LEU A O 1
ATOM 720 N N . ASN A 1 90 ? 0.403 1.111 -14.809 1.00 76.31 90 ASN A N 1
ATOM 721 C CA . ASN A 1 90 ? 0.514 2.577 -14.779 1.00 76.31 90 ASN A CA 1
ATOM 722 C C . ASN A 1 90 ? 1.835 3.068 -14.145 1.00 76.31 90 ASN A C 1
ATOM 724 O O . ASN A 1 90 ? 1.848 4.082 -13.442 1.00 76.31 90 ASN A O 1
ATOM 728 N N . ILE A 1 91 ? 2.931 2.341 -14.385 1.00 65.00 91 ILE A N 1
ATOM 729 C CA . ILE A 1 91 ? 4.297 2.679 -13.950 1.00 65.00 91 ILE A CA 1
ATOM 730 C C . ILE A 1 91 ? 5.138 3.064 -15.163 1.00 65.00 91 ILE A C 1
ATOM 732 O O . ILE A 1 91 ? 4.938 2.450 -16.238 1.00 65.00 91 ILE A O 1
#

Secondary structure (DSSP, 8-state):
--HHHHHHHHHHHHHHHHHHHHHHHHHHHHHHTT--HHHHHHHHHSTTHHHHHHHHHHHHHHHHHHHHHHHHHHH---HHHHHHHHHHTT-

Radius of gyration: 17.21 Å; chains: 1; bounding box: 42×23×42 Å

Foldseek 3Di:
DDPVVVLVVLLVVLVVLLVVLVVVCVVVCVVCVPPDPVVVCCQCPPPPNVVSVVVNVVSVLSNVLSVVLVVLVPPPPDPVVSVVSNVVSVD

Sequence (91 aa):
MGSVTKKWLFLKVSSAILVPLMLWFAINLASIYDKGFEQVLLFVSSQPSKFLLSLFLIFAYFFSALSISEVFEDYIEDQKIKNAANKSLNI